Protein AF-A0A956IKM0-F1 (afdb_monomer)

pLDDT: mean 87.19, std 14.16, range [40.91, 97.19]

Solvent-accessible surface area (backbone atoms only — not comparable to full-atom values): 8997 Å² total; per-residue (Å²): 107,55,63,32,34,52,60,99,59,33,34,36,34,39,35,74,87,82,69,48,77,44,81,43,50,51,87,82,44,42,28,26,50,77,52,100,91,48,69,45,69,53,30,35,57,48,78,53,39,94,85,78,59,55,70,49,70,47,69,41,75,61,94,84,57,73,80,58,96,50,80,82,37,70,70,41,51,41,50,51,50,45,26,38,53,50,21,54,28,38,75,66,42,28,46,43,73,94,61,35,51,97,87,62,43,41,56,71,85,79,39,59,69,72,51,70,67,58,41,57,74,72,24,76,85,45,60,48,51,82,70,80,79,77,76,69,79,77,75,77,77,78,76,80,81,77,130

Structure (mmCIF, N/CA/C/O backbone):
data_AF-A0A956IKM0-F1
#
_entry.id   AF-A0A956IKM0-F1
#
loop_
_atom_site.group_PDB
_atom_site.id
_atom_site.type_symbol
_atom_site.label_atom_id
_atom_site.label_alt_id
_atom_site.label_comp_id
_atom_site.label_asym_id
_atom_site.label_entity_id
_atom_site.label_seq_id
_atom_site.pdbx_PDB_ins_code
_atom_site.Cartn_x
_atom_site.Cartn_y
_atom_site.Cartn_z
_atom_site.occupancy
_atom_site.B_iso_or_equiv
_atom_site.auth_seq_id
_atom_site.auth_comp_id
_atom_site.auth_asym_id
_atom_site.auth_atom_id
_atom_site.pdbx_PDB_model_num
ATOM 1 N N . MET A 1 1 ? 10.614 -6.588 2.368 1.00 67.56 1 MET A N 1
ATOM 2 C CA . MET A 1 1 ? 9.631 -7.159 1.418 1.00 67.56 1 MET A CA 1
ATOM 3 C C . MET A 1 1 ? 9.045 -6.062 0.561 1.00 67.56 1 MET A C 1
ATOM 5 O O . MET A 1 1 ? 8.447 -5.127 1.085 1.00 67.56 1 MET A O 1
ATOM 9 N N . ALA A 1 2 ? 9.193 -6.165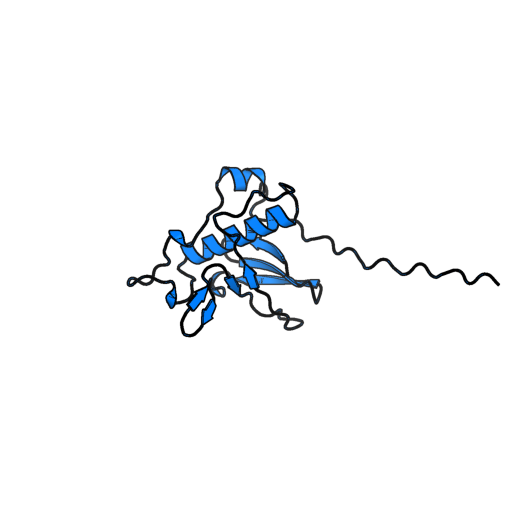 -0.756 1.00 85.94 2 ALA A N 1
ATOM 10 C CA . ALA A 1 2 ? 8.585 -5.217 -1.682 1.00 85.94 2 ALA A CA 1
ATOM 11 C C . ALA A 1 2 ? 7.156 -5.629 -2.072 1.00 85.94 2 ALA A C 1
ATOM 13 O O . ALA A 1 2 ? 6.802 -6.808 -2.050 1.00 85.94 2 ALA A O 1
ATOM 14 N N . ILE A 1 3 ? 6.351 -4.649 -2.479 1.00 92.94 3 ILE A N 1
ATOM 15 C CA . ILE A 1 3 ? 5.127 -4.893 -3.245 1.00 92.94 3 ILE A CA 1
ATOM 16 C C . ILE A 1 3 ? 5.428 -4.609 -4.710 1.00 92.94 3 ILE A C 1
ATOM 18 O O . ILE A 1 3 ? 6.163 -3.669 -5.018 1.00 92.94 3 ILE A O 1
ATOM 22 N N . SER A 1 4 ? 4.898 -5.430 -5.606 1.00 93.38 4 SER A N 1
ATOM 23 C CA . SER A 1 4 ? 5.160 -5.325 -7.043 1.00 93.38 4 SER A CA 1
ATOM 24 C C . SER A 1 4 ? 3.922 -4.956 -7.850 1.00 93.38 4 SER A C 1
ATOM 26 O O . SER A 1 4 ? 4.060 -4.492 -8.976 1.00 93.38 4 SER A O 1
ATOM 28 N N . GLU A 1 5 ? 2.720 -5.103 -7.293 1.00 95.69 5 GLU A N 1
ATOM 29 C CA . GLU A 1 5 ? 1.466 -4.782 -7.975 1.00 95.69 5 GLU A CA 1
ATOM 30 C C . GLU A 1 5 ? 0.395 -4.382 -6.960 1.00 95.69 5 GLU A C 1
ATOM 32 O O . GLU A 1 5 ? 0.290 -5.008 -5.909 1.00 95.69 5 GLU A O 1
ATOM 37 N N . VAL A 1 6 ? -0.410 -3.371 -7.281 1.00 96.44 6 VAL A N 1
ATOM 38 C CA . VAL A 1 6 ? -1.632 -3.012 -6.550 1.00 96.44 6 VAL A CA 1
ATOM 39 C C . VAL A 1 6 ? -2.778 -2.995 -7.558 1.00 96.44 6 VAL A C 1
ATOM 41 O O . VAL A 1 6 ? -2.688 -2.333 -8.588 1.00 96.44 6 VAL A O 1
ATOM 44 N N . THR A 1 7 ? -3.845 -3.735 -7.285 1.00 95.38 7 THR A N 1
ATOM 45 C CA . THR A 1 7 ? -5.075 -3.752 -8.085 1.00 95.38 7 THR A CA 1
ATOM 46 C C . THR A 1 7 ? -6.219 -3.125 -7.288 1.00 95.38 7 THR A C 1
ATOM 48 O O . THR A 1 7 ? -6.034 -2.650 -6.167 1.00 95.38 7 THR A O 1
ATOM 51 N N . ASP A 1 8 ? -7.431 -3.148 -7.840 1.00 93.00 8 ASP A N 1
ATOM 52 C CA . ASP A 1 8 ? -8.618 -2.698 -7.112 1.00 93.00 8 ASP A CA 1
ATOM 53 C C . ASP A 1 8 ? -8.999 -3.638 -5.953 1.00 93.00 8 ASP A C 1
ATOM 55 O O . ASP A 1 8 ? -9.733 -3.234 -5.047 1.00 93.00 8 ASP A O 1
ATOM 59 N N . THR A 1 9 ? -8.507 -4.878 -5.949 1.00 95.81 9 THR A N 1
ATOM 60 C CA . THR A 1 9 ? -8.909 -5.923 -4.994 1.00 95.81 9 THR A CA 1
ATOM 61 C C . THR A 1 9 ? -7.781 -6.427 -4.114 1.00 95.81 9 THR A C 1
ATOM 63 O O . THR A 1 9 ? -8.042 -6.892 -3.004 1.00 95.81 9 THR A O 1
ATOM 66 N N . ASP A 1 10 ? -6.537 -6.346 -4.568 1.00 96.75 10 ASP A N 1
ATOM 67 C CA . ASP A 1 10 ? -5.414 -7.001 -3.910 1.00 96.75 10 ASP A CA 1
ATOM 68 C C . ASP A 1 10 ? -4.073 -6.305 -4.175 1.00 96.75 10 ASP A C 1
ATOM 70 O O . ASP A 1 10 ? -3.935 -5.427 -5.025 1.00 96.75 10 ASP A O 1
ATOM 74 N N . VAL A 1 11 ? -3.070 -6.709 -3.404 1.00 96.06 11 VAL A N 1
ATOM 75 C CA . VAL A 1 11 ? -1.670 -6.331 -3.572 1.00 96.06 11 VAL A CA 1
ATOM 76 C C . VAL A 1 11 ? -0.829 -7.590 -3.747 1.00 96.06 11 VAL A C 1
ATOM 78 O O . VAL A 1 11 ? -1.011 -8.578 -3.032 1.00 96.06 11 VAL A O 1
ATOM 81 N N . LEU A 1 12 ? 0.106 -7.562 -4.694 1.00 95.06 12 LEU A N 1
ATOM 82 C CA . LEU A 1 12 ? 1.119 -8.598 -4.859 1.00 95.06 12 LEU A CA 1
ATOM 83 C C . LEU A 1 12 ? 2.359 -8.226 -4.044 1.00 95.06 12 LEU A C 1
ATOM 85 O O . LEU A 1 12 ? 3.017 -7.217 -4.306 1.00 95.06 12 LEU A O 1
ATOM 89 N N . GLN A 1 13 ? 2.673 -9.058 -3.059 1.00 92.62 13 GLN A N 1
ATOM 90 C CA . GLN A 1 13 ? 3.831 -8.930 -2.186 1.00 92.62 13 GLN A CA 1
ATOM 91 C C . GLN A 1 13 ? 4.889 -9.971 -2.551 1.00 92.62 13 GLN A C 1
ATOM 93 O O . GLN A 1 13 ? 4.567 -11.136 -2.782 1.00 92.62 13 GLN A O 1
ATOM 98 N N . HIS A 1 14 ? 6.155 -9.559 -2.533 1.00 92.00 14 HIS A N 1
ATOM 99 C CA . HIS A 1 14 ? 7.308 -10.442 -2.652 1.00 92.00 14 HIS A CA 1
ATOM 100 C C . HIS A 1 14 ? 8.010 -10.589 -1.298 1.00 92.00 14 HIS A C 1
ATOM 102 O O . HIS A 1 14 ? 8.415 -9.601 -0.675 1.00 92.00 14 HIS A O 1
ATOM 108 N N . CYS A 1 15 ? 8.172 -11.831 -0.842 1.00 90.44 15 CYS A N 1
ATOM 109 C CA . CYS A 1 15 ? 8.870 -12.132 0.395 1.00 90.44 15 CYS A CA 1
ATOM 110 C C . CYS A 1 15 ? 10.379 -12.256 0.170 1.00 90.44 15 CYS A C 1
ATOM 112 O O . CYS A 1 15 ? 10.847 -13.237 -0.395 1.00 90.44 15 CYS A O 1
ATOM 114 N N . ASP A 1 16 ? 11.171 -11.316 0.684 1.00 86.25 16 ASP A N 1
ATOM 115 C CA . ASP A 1 16 ? 12.628 -11.334 0.495 1.00 86.25 16 ASP A CA 1
ATOM 116 C C . ASP A 1 16 ? 13.312 -12.481 1.253 1.00 86.25 16 ASP A C 1
ATOM 118 O O . ASP A 1 16 ? 14.378 -12.935 0.836 1.00 86.25 16 ASP A O 1
ATOM 122 N N . ALA A 1 17 ? 12.682 -12.997 2.316 1.00 89.00 17 ALA A N 1
ATOM 123 C CA . ALA A 1 17 ? 13.200 -14.119 3.092 1.00 89.00 17 ALA A CA 1
ATOM 124 C C . ALA A 1 17 ? 13.086 -15.451 2.329 1.00 89.00 17 ALA A C 1
ATOM 126 O O . ALA A 1 17 ? 14.088 -16.133 2.127 1.00 89.00 17 ALA A O 1
ATOM 127 N N . CYS A 1 18 ? 11.889 -15.824 1.860 1.00 90.62 18 CYS A N 1
ATOM 128 C CA . CYS A 1 18 ? 11.671 -17.116 1.190 1.00 90.62 18 CYS A CA 1
ATOM 129 C C . CYS A 1 18 ? 11.618 -17.034 -0.346 1.00 90.62 18 CYS A C 1
ATOM 131 O O . CYS A 1 18 ? 11.706 -18.062 -1.009 1.00 90.62 18 CYS A O 1
ATOM 133 N N . GLY A 1 19 ? 11.517 -15.836 -0.926 1.00 88.69 19 GLY A N 1
ATOM 134 C CA . GLY A 1 19 ? 11.316 -15.616 -2.365 1.00 88.69 19 GLY A CA 1
ATOM 135 C C . GLY A 1 19 ? 9.889 -15.892 -2.850 1.00 88.69 19 GLY A C 1
ATOM 136 O O . GLY A 1 19 ? 9.665 -15.972 -4.052 1.00 88.69 19 GLY A O 1
ATOM 137 N N . GLY A 1 20 ? 8.938 -16.102 -1.936 1.00 89.25 20 GLY A N 1
ATOM 138 C CA . GLY A 1 20 ? 7.542 -16.369 -2.274 1.00 89.25 20 GLY A CA 1
ATOM 139 C C . GLY A 1 20 ? 6.798 -15.114 -2.725 1.00 89.25 20 GLY A C 1
ATOM 140 O O . GLY A 1 20 ? 7.023 -14.026 -2.195 1.00 89.25 20 GLY A O 1
ATOM 141 N N . GLU A 1 21 ? 5.874 -15.284 -3.667 1.00 92.62 21 GLU A N 1
ATOM 142 C CA . GLU A 1 21 ? 4.916 -14.252 -4.064 1.00 92.62 21 GLU A CA 1
ATOM 143 C C . GLU A 1 21 ? 3.540 -14.536 -3.461 1.00 92.62 21 GLU A C 1
ATOM 145 O O . GLU A 1 21 ? 3.045 -15.669 -3.494 1.00 92.62 21 GLU A O 1
ATOM 150 N N . HIS A 1 22 ? 2.907 -13.501 -2.912 1.00 92.06 22 HIS A N 1
ATOM 151 C CA . HIS A 1 22 ? 1.633 -13.621 -2.211 1.00 92.06 22 HIS A CA 1
ATOM 152 C C . HIS A 1 22 ? 0.681 -12.496 -2.612 1.00 92.06 22 HIS A C 1
ATOM 154 O O . HIS A 1 22 ? 1.025 -11.319 -2.524 1.00 92.06 22 HIS A O 1
ATOM 160 N N . ARG A 1 23 ? -0.535 -12.861 -3.032 1.00 95.25 23 ARG A N 1
ATOM 161 C CA . ARG A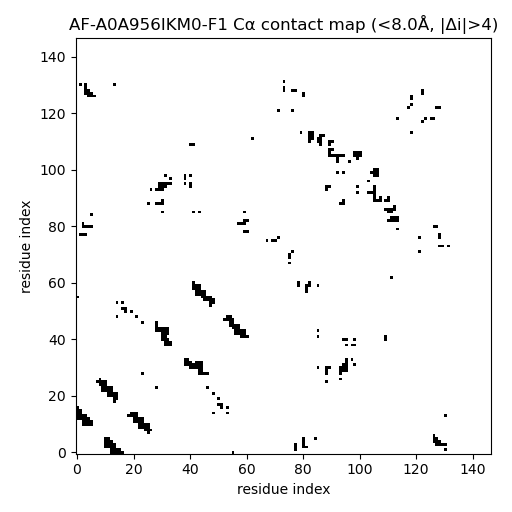 1 23 ? -1.646 -11.918 -3.212 1.00 95.25 23 ARG A CA 1
ATOM 162 C C . ARG A 1 23 ? -2.329 -11.715 -1.863 1.00 95.25 23 ARG A C 1
ATOM 164 O O . ARG A 1 23 ? -2.775 -12.681 -1.246 1.00 95.25 23 ARG A O 1
ATOM 171 N N . VAL A 1 24 ? -2.420 -10.467 -1.422 1.00 95.12 24 VAL A N 1
ATOM 172 C CA . VAL A 1 24 ? -3.124 -10.071 -0.201 1.00 95.12 24 VAL A CA 1
ATOM 173 C C . VAL A 1 24 ? -4.322 -9.224 -0.595 1.00 95.12 24 VAL A C 1
ATOM 175 O O . VAL A 1 24 ? -4.163 -8.211 -1.269 1.00 95.12 24 VAL A O 1
ATOM 178 N N . VAL A 1 25 ? -5.522 -9.626 -0.184 1.00 96.38 25 VAL A N 1
ATOM 179 C CA . VAL A 1 25 ? -6.741 -8.853 -0.460 1.00 96.38 25 VAL A CA 1
ATOM 180 C C . VAL A 1 25 ? -6.717 -7.530 0.305 1.00 96.38 25 VAL A C 1
ATOM 182 O O . VAL A 1 25 ? -6.395 -7.502 1.493 1.00 96.38 25 VAL A O 1
ATOM 185 N N . LEU A 1 26 ? -7.082 -6.431 -0.358 1.00 96.12 26 LEU A N 1
ATOM 186 C CA . LEU A 1 26 ? -7.060 -5.094 0.244 1.00 96.12 26 LEU A CA 1
ATOM 187 C C . LEU A 1 26 ? -7.979 -4.992 1.463 1.00 96.12 26 LEU A C 1
ATOM 189 O O . LEU A 1 26 ? -7.659 -4.288 2.415 1.00 96.12 26 LEU A O 1
ATOM 193 N N . ASP A 1 27 ? -9.082 -5.740 1.479 1.00 95.00 27 ASP A N 1
ATOM 194 C CA . ASP A 1 27 ? -10.025 -5.734 2.600 1.00 95.00 27 ASP A CA 1
ATOM 195 C C . ASP A 1 27 ? -9.458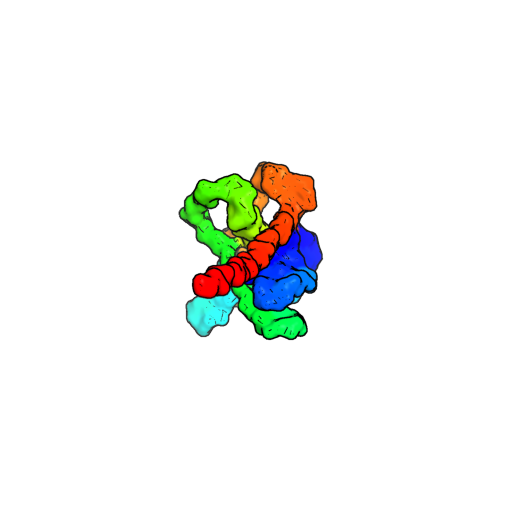 -6.325 3.894 1.00 95.00 27 ASP A C 1
ATOM 197 O O . ASP A 1 27 ? -9.982 -6.019 4.969 1.00 95.00 27 ASP A O 1
ATOM 201 N N . ALA A 1 28 ? -8.400 -7.137 3.794 1.00 94.44 28 ALA A N 1
ATOM 202 C CA . ALA A 1 28 ? -7.669 -7.690 4.932 1.00 94.44 28 ALA A CA 1
ATOM 203 C C . ALA A 1 28 ? -6.547 -6.763 5.428 1.00 94.44 28 ALA A C 1
ATOM 205 O O . ALA A 1 28 ? -5.905 -7.070 6.431 1.00 94.44 28 ALA A O 1
ATOM 206 N N . LEU A 1 29 ? -6.294 -5.649 4.737 1.00 96.88 29 LEU A N 1
ATOM 207 C CA . LEU A 1 29 ? -5.302 -4.659 5.131 1.00 96.88 29 LEU A CA 1
ATOM 208 C C . LEU A 1 29 ? -5.956 -3.505 5.887 1.00 96.88 29 LEU A C 1
ATOM 210 O O . LEU A 1 29 ? -7.136 -3.189 5.733 1.00 96.88 29 LEU A O 1
ATOM 214 N N . THR A 1 30 ? -5.169 -2.858 6.736 1.00 97.00 30 THR A N 1
ATOM 215 C CA . THR A 1 30 ? -5.577 -1.658 7.467 1.00 97.00 30 THR A CA 1
ATOM 216 C C . THR A 1 30 ? -4.367 -0.752 7.584 1.00 97.00 30 THR A C 1
ATOM 218 O O . THR A 1 30 ? -3.295 -1.201 7.979 1.00 97.00 30 THR A O 1
ATOM 221 N N . ALA A 1 31 ? -4.520 0.514 7.211 1.00 96.62 31 ALA A N 1
ATOM 222 C CA . ALA A 1 31 ? -3.477 1.509 7.358 1.00 96.62 31 ALA A CA 1
ATOM 223 C C . ALA A 1 31 ? -3.459 2.080 8.784 1.00 96.62 31 ALA A C 1
ATOM 225 O O . ALA A 1 31 ? -4.472 2.393 9.404 1.00 96.62 31 ALA A O 1
ATOM 226 N N . GLY A 1 32 ? -2.257 2.259 9.291 1.00 95.00 32 GLY A N 1
ATOM 227 C CA . GLY A 1 32 ? -1.956 2.748 10.615 1.00 95.00 32 GLY A CA 1
ATOM 228 C C . GLY A 1 32 ? -1.536 1.646 11.579 1.00 95.00 32 GLY A C 1
ATOM 229 O O . GLY A 1 32 ? -1.914 0.484 11.459 1.00 95.00 32 GLY A O 1
ATOM 230 N N . VAL A 1 33 ? -0.755 2.045 12.576 1.00 93.81 33 VAL A N 1
ATOM 231 C CA . VAL A 1 33 ? -0.534 1.271 13.800 1.00 93.81 33 VAL A CA 1
ATOM 232 C C . VAL A 1 33 ? -0.904 2.150 14.985 1.00 93.81 33 VAL A C 1
ATOM 234 O O . VAL A 1 33 ? -0.618 3.348 14.970 1.00 93.81 33 VAL A O 1
ATOM 237 N N . ALA A 1 34 ? -1.568 1.578 15.983 1.00 91.12 34 ALA A N 1
ATOM 238 C CA . ALA A 1 34 ? -1.961 2.284 17.195 1.00 91.12 34 ALA A CA 1
ATOM 239 C C . ALA A 1 34 ? -1.221 1.699 18.400 1.00 91.12 34 ALA A C 1
ATOM 241 O O . ALA A 1 34 ? -1.168 0.484 18.578 1.00 91.12 34 ALA A O 1
ATOM 242 N N . GLN A 1 35 ? -0.669 2.586 19.216 1.00 87.25 35 GLN A N 1
ATOM 243 C CA . GLN A 1 35 ? -0.156 2.330 20.553 1.00 87.25 35 GLN A CA 1
ATOM 244 C C . GLN A 1 35 ? -0.920 3.240 21.531 1.00 87.25 35 GLN A C 1
ATOM 246 O O . GLN A 1 35 ? -1.571 4.187 21.098 1.00 87.25 35 GLN A O 1
ATOM 251 N N . GLU A 1 36 ? -0.876 2.930 22.828 1.00 80.62 36 GLU A N 1
ATOM 252 C CA . GLU A 1 36 ? -1.740 3.492 23.883 1.00 80.62 36 GLU A CA 1
ATOM 253 C C . GLU A 1 36 ? -2.046 4.997 23.765 1.00 80.62 36 GLU A C 1
ATOM 255 O O . GLU A 1 36 ? -3.202 5.386 23.909 1.00 80.62 36 GLU A O 1
ATOM 260 N N . ASP A 1 37 ? -1.056 5.840 23.461 1.00 79.69 37 ASP A N 1
ATOM 261 C CA . ASP A 1 37 ? -1.213 7.295 23.345 1.00 79.69 37 ASP A CA 1
ATOM 262 C C . ASP A 1 37 ? -1.040 7.841 21.913 1.00 79.69 37 ASP A C 1
ATOM 264 O O . ASP A 1 37 ? -1.151 9.051 21.699 1.00 79.69 37 ASP A O 1
ATOM 268 N N . ARG A 1 38 ? -0.725 6.992 20.921 1.00 84.69 38 ARG A N 1
ATOM 269 C CA . ARG A 1 38 ? -0.285 7.433 19.583 1.00 84.69 38 ARG A CA 1
ATOM 270 C C . ARG A 1 38 ? -0.736 6.507 18.467 1.00 84.69 38 ARG A C 1
ATOM 272 O O . ARG A 1 38 ? -0.557 5.296 18.525 1.00 84.69 38 ARG A O 1
ATOM 279 N N . ALA A 1 39 ? -1.202 7.102 17.374 1.00 89.94 39 ALA A N 1
ATOM 280 C CA . ALA A 1 39 ? -1.435 6.398 16.120 1.00 89.94 39 ALA A CA 1
ATOM 281 C C . ALA A 1 39 ? -0.482 6.895 15.027 1.00 89.94 39 ALA A C 1
ATOM 283 O O . ALA A 1 39 ? -0.334 8.095 14.790 1.00 89.94 39 ALA A O 1
ATOM 284 N N . HIS A 1 40 ? 0.154 5.961 14.326 1.00 91.75 40 HIS A N 1
ATOM 285 C CA . HIS A 1 40 ? 1.033 6.239 13.197 1.00 91.75 40 HIS A CA 1
ATOM 286 C C . HIS A 1 40 ? 0.327 5.889 11.894 1.00 91.75 40 HIS A C 1
ATOM 288 O O . HIS A 1 40 ? 0.461 4.781 11.386 1.00 91.75 40 HIS A O 1
ATOM 294 N N . GLY A 1 41 ? -0.388 6.854 11.316 1.00 92.56 41 GLY A N 1
ATOM 295 C CA . GLY A 1 41 ? -1.214 6.623 10.127 1.00 92.56 41 GLY A CA 1
ATOM 296 C C . GLY A 1 41 ? -0.474 6.320 8.829 1.00 92.56 41 GLY A C 1
ATOM 297 O O . GLY A 1 41 ? -1.125 5.953 7.866 1.00 92.56 41 GLY A O 1
ATOM 298 N N . ARG A 1 42 ? 0.856 6.451 8.773 1.00 93.12 42 ARG A N 1
ATOM 299 C CA . ARG A 1 42 ? 1.657 6.244 7.547 1.00 93.12 42 ARG A CA 1
ATOM 300 C C . ARG A 1 42 ? 2.120 4.804 7.328 1.00 93.12 42 ARG A C 1
ATOM 302 O O . ARG A 1 42 ? 2.709 4.509 6.293 1.00 93.12 42 ARG A O 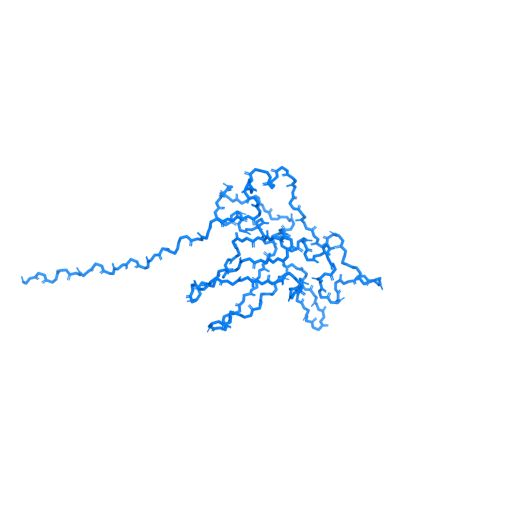1
ATOM 309 N N . VAL A 1 43 ? 1.902 3.933 8.306 1.00 94.94 43 VAL A N 1
ATOM 310 C CA . VAL A 1 43 ? 2.378 2.549 8.278 1.00 94.94 43 VAL A CA 1
ATOM 311 C C . VAL A 1 43 ? 1.273 1.647 7.749 1.00 94.94 43 VAL A C 1
ATOM 313 O O . VAL A 1 43 ? 0.145 1.765 8.197 1.00 94.94 43 VAL A O 1
ATOM 316 N N . VAL A 1 44 ? 1.574 0.729 6.841 1.00 96.19 44 VAL A N 1
ATOM 317 C CA . VAL A 1 44 ? 0.670 -0.352 6.437 1.00 96.19 44 VAL A CA 1
ATOM 318 C C . VAL A 1 44 ? 1.312 -1.672 6.874 1.00 96.19 44 VAL A C 1
ATOM 320 O O . VAL A 1 44 ? 2.263 -2.123 6.227 1.00 96.19 44 VAL A O 1
ATOM 323 N N . PRO A 1 45 ? 0.876 -2.269 7.997 1.00 95.31 45 PRO A N 1
ATOM 324 C CA . PRO A 1 45 ? 1.329 -3.594 8.397 1.00 95.31 45 PRO A CA 1
ATOM 325 C C . PRO A 1 45 ? 0.872 -4.634 7.372 1.00 95.31 45 PRO A C 1
ATOM 327 O O . PRO A 1 45 ? -0.312 -4.726 7.047 1.00 95.31 45 PRO A O 1
ATOM 330 N N . MET A 1 46 ? 1.815 -5.428 6.875 1.00 94.88 46 MET A N 1
ATOM 331 C CA . MET A 1 46 ? 1.515 -6.547 5.988 1.00 94.88 46 MET A CA 1
ATOM 332 C C . MET A 1 46 ? 1.259 -7.810 6.816 1.00 94.88 46 MET A C 1
ATOM 334 O O . MET A 1 46 ? 1.906 -7.998 7.853 1.00 94.88 46 MET A O 1
ATOM 338 N N . PRO A 1 47 ? 0.358 -8.706 6.374 1.00 93.56 47 PRO A N 1
ATOM 339 C CA . PRO A 1 47 ? 0.211 -10.004 7.015 1.00 93.56 47 PRO A CA 1
ATOM 340 C C . PRO A 1 47 ? 1.536 -10.782 6.960 1.00 93.56 47 PRO A C 1
ATOM 342 O O . PRO A 1 47 ? 2.337 -10.582 6.039 1.00 93.56 47 PRO A O 1
ATOM 345 N N . PRO A 1 48 ? 1.786 -11.678 7.930 1.00 93.94 48 PRO A N 1
ATOM 346 C CA . PRO A 1 48 ? 2.970 -12.521 7.906 1.00 93.94 48 PRO A CA 1
ATOM 347 C C . PRO A 1 48 ? 2.978 -13.389 6.645 1.00 93.94 48 PRO A C 1
ATOM 349 O O . PRO A 1 48 ? 1.937 -13.883 6.206 1.00 93.94 48 PRO A O 1
ATOM 352 N N . CYS A 1 49 ? 4.166 -13.613 6.084 1.00 92.94 49 CYS A N 1
ATOM 353 C CA . CYS A 1 49 ? 4.336 -14.529 4.965 1.00 92.94 49 CYS A CA 1
ATOM 354 C C . CYS A 1 49 ? 3.792 -15.919 5.349 1.00 92.94 49 CYS A C 1
ATOM 356 O O . CYS A 1 49 ? 4.255 -16.494 6.338 1.00 92.94 49 CYS A O 1
ATOM 358 N N . PRO A 1 50 ? 2.873 -16.511 4.565 1.00 91.62 50 PRO A N 1
ATOM 359 C CA . PRO A 1 50 ? 2.266 -17.799 4.899 1.00 91.62 50 PRO A CA 1
ATOM 360 C C . PRO A 1 50 ? 3.253 -18.975 4.835 1.00 91.62 50 PRO A C 1
ATOM 362 O O . PRO A 1 50 ? 2.937 -20.059 5.313 1.00 91.62 50 PRO A O 1
ATOM 365 N N . VAL A 1 51 ? 4.436 -18.778 4.239 1.00 93.44 51 VAL A N 1
ATOM 366 C CA . VAL A 1 51 ? 5.463 -19.818 4.083 1.00 93.44 51 VAL A CA 1
ATOM 367 C C . VAL A 1 51 ? 6.497 -19.771 5.207 1.00 93.44 51 VAL A C 1
ATOM 369 O O . VAL A 1 51 ? 6.796 -20.801 5.800 1.00 93.44 51 VAL A O 1
ATOM 372 N N . CYS A 1 52 ? 7.068 -18.596 5.496 1.00 94.19 52 CYS A N 1
ATOM 373 C CA . CYS A 1 52 ? 8.175 -18.462 6.454 1.00 94.19 52 CYS A CA 1
ATOM 374 C C . CYS A 1 52 ? 7.847 -17.620 7.695 1.00 94.19 52 CYS A C 1
ATOM 376 O O . CYS A 1 52 ? 8.699 -17.476 8.566 1.00 94.19 52 CYS A O 1
ATOM 378 N N . GLY A 1 53 ? 6.649 -17.036 7.778 1.00 93.75 53 GLY A N 1
ATOM 379 C CA . GLY A 1 53 ? 6.210 -16.226 8.917 1.00 93.75 53 GLY A CA 1
ATOM 380 C C . GLY A 1 53 ? 6.832 -14.830 9.010 1.00 93.75 53 GLY A C 1
ATOM 381 O O . GLY A 1 53 ? 6.534 -14.107 9.955 1.00 93.75 53 GLY A O 1
ATOM 382 N N . ALA A 1 54 ? 7.675 -14.425 8.055 1.00 92.12 54 ALA A N 1
ATOM 383 C CA . ALA A 1 54 ? 8.285 -13.097 8.059 1.00 92.12 54 ALA A CA 1
ATOM 384 C C . ALA A 1 54 ? 7.216 -11.989 8.001 1.00 92.12 54 ALA A C 1
ATOM 386 O O . ALA A 1 54 ? 6.289 -12.058 7.192 1.00 92.12 54 ALA A O 1
ATOM 387 N N . THR A 1 55 ? 7.365 -10.963 8.837 1.00 91.88 55 THR A N 1
ATOM 388 C CA . THR A 1 55 ? 6.466 -9.800 8.924 1.00 91.88 55 THR A CA 1
ATOM 389 C C . THR A 1 55 ? 7.110 -8.563 8.308 1.00 91.88 55 THR A C 1
ATOM 391 O O . THR A 1 55 ? 8.318 -8.380 8.443 1.00 91.88 55 THR A O 1
ATOM 394 N N . GLU A 1 56 ? 6.314 -7.681 7.705 1.00 88.62 56 GLU A N 1
ATOM 395 C CA . GLU A 1 56 ? 6.790 -6.419 7.123 1.00 88.62 56 GLU A CA 1
ATOM 396 C C . GLU A 1 56 ? 5.838 -5.267 7.449 1.00 88.62 56 GLU A C 1
ATOM 398 O O . GLU A 1 56 ? 4.634 -5.460 7.628 1.00 88.62 56 GLU A O 1
ATOM 403 N N . PHE A 1 57 ? 6.380 -4.054 7.431 1.00 93.31 57 PHE A N 1
ATOM 404 C CA . PHE A 1 57 ? 5.627 -2.814 7.485 1.00 93.31 57 PHE A CA 1
ATOM 405 C C . PHE A 1 57 ? 6.003 -1.954 6.280 1.00 93.31 57 PHE A C 1
ATOM 407 O O . PHE A 1 57 ? 7.169 -1.607 6.102 1.00 93.31 57 PHE A O 1
ATOM 414 N N . LEU A 1 58 ? 5.021 -1.590 5.459 1.00 94.62 58 LEU A N 1
ATOM 415 C CA . LEU A 1 58 ? 5.221 -0.598 4.408 1.00 94.62 58 LEU A CA 1
ATOM 416 C C . LEU A 1 58 ? 5.038 0.793 5.009 1.00 94.62 58 LEU A C 1
ATOM 418 O O . LEU A 1 58 ? 4.130 1.011 5.809 1.00 94.62 58 LEU A O 1
ATOM 422 N N . VAL A 1 59 ? 5.886 1.745 4.633 1.00 93.12 59 VAL A N 1
ATOM 423 C CA . VAL A 1 59 ? 5.840 3.103 5.186 1.00 93.12 59 VAL A CA 1
ATOM 424 C C . VAL A 1 59 ? 5.662 4.099 4.051 1.00 93.12 59 VAL A C 1
ATOM 426 O O . VAL A 1 59 ? 6.515 4.197 3.170 1.00 93.12 59 VAL A O 1
ATOM 429 N N . ARG A 1 60 ? 4.552 4.843 4.083 1.00 92.50 60 ARG A N 1
ATOM 430 C CA . ARG A 1 60 ? 4.288 5.957 3.166 1.00 92.50 60 ARG A CA 1
ATOM 431 C C . ARG A 1 60 ? 5.360 7.030 3.324 1.00 92.50 60 ARG A C 1
ATOM 433 O O . ARG A 1 60 ? 5.709 7.396 4.453 1.00 92.50 60 ARG A O 1
ATOM 440 N N . ALA A 1 61 ? 5.821 7.586 2.207 1.00 87.88 61 ALA A N 1
ATOM 441 C CA . ALA A 1 61 ? 6.775 8.684 2.231 1.00 87.88 61 ALA A CA 1
ATOM 442 C C . ALA A 1 61 ? 6.208 9.906 2.991 1.00 87.88 61 ALA A C 1
ATOM 444 O O . ALA A 1 61 ? 5.013 10.206 2.875 1.00 87.88 61 ALA A O 1
ATOM 445 N N . PRO A 1 62 ? 7.035 10.639 3.761 1.00 86.19 62 PRO A N 1
ATOM 446 C CA . PRO A 1 62 ? 6.657 11.934 4.320 1.00 86.19 62 PRO A CA 1
ATOM 447 C C . PRO A 1 62 ? 6.151 12.920 3.257 1.00 86.19 62 PRO A C 1
ATOM 449 O O . PRO A 1 62 ? 6.569 12.893 2.099 1.00 86.19 62 PRO A O 1
ATOM 452 N N . ASP A 1 63 ? 5.262 13.831 3.654 1.00 82.81 63 ASP A N 1
ATOM 453 C CA . ASP A 1 63 ? 4.675 14.806 2.722 1.00 82.81 63 ASP A CA 1
ATOM 454 C C . ASP A 1 63 ? 5.714 15.804 2.192 1.00 82.81 63 ASP A C 1
ATOM 456 O O . ASP A 1 63 ? 5.617 16.263 1.057 1.00 82.81 63 ASP A O 1
ATOM 460 N N . ASN A 1 64 ? 6.741 16.082 2.997 1.00 83.50 64 ASN A N 1
ATOM 461 C CA . ASN A 1 64 ? 7.876 16.942 2.677 1.00 83.50 64 ASN A CA 1
ATOM 462 C C . ASN A 1 64 ? 9.115 16.169 2.191 1.00 83.50 64 ASN A C 1
ATOM 464 O O . ASN A 1 64 ? 10.206 16.739 2.154 1.00 83.50 64 ASN A O 1
ATOM 468 N N . GLU A 1 65 ? 8.972 14.884 1.857 1.00 79.94 65 GLU A N 1
ATOM 469 C CA . GLU A 1 65 ? 10.075 14.085 1.326 1.00 79.94 65 GLU A CA 1
ATOM 470 C C . GLU A 1 65 ? 10.536 14.666 -0.024 1.00 79.94 65 GLU A C 1
ATOM 472 O O . GLU A 1 65 ? 9.693 14.907 -0.900 1.00 79.94 65 GLU A O 1
ATOM 477 N N . PRO A 1 66 ? 11.849 14.877 -0.232 1.00 82.19 66 PRO A N 1
ATOM 478 C CA . PRO A 1 66 ? 12.360 15.336 -1.513 1.00 82.19 66 PRO A CA 1
ATOM 479 C C . PRO A 1 66 ? 12.078 14.331 -2.641 1.00 82.19 66 PRO A C 1
ATOM 481 O O . PRO A 1 66 ? 11.754 13.148 -2.439 1.00 82.19 66 PRO A O 1
ATOM 484 N N . GLU A 1 67 ? 12.207 14.816 -3.877 1.00 80.25 67 GLU A N 1
ATOM 485 C CA . GLU A 1 67 ? 12.137 13.949 -5.048 1.00 80.25 67 GLU A CA 1
ATOM 486 C C . GLU A 1 67 ? 13.178 12.828 -4.935 1.00 80.25 67 GLU A C 1
ATOM 488 O O . GLU A 1 67 ? 14.276 13.017 -4.408 1.00 80.25 67 GLU A O 1
ATOM 493 N N . HIS A 1 68 ? 12.807 11.627 -5.385 1.00 82.12 68 HIS A N 1
ATOM 494 C CA . HIS A 1 68 ? 13.708 10.488 -5.304 1.00 82.12 68 HIS A CA 1
ATOM 495 C C . HIS A 1 68 ? 14.967 10.783 -6.138 1.00 82.12 68 HIS A C 1
ATOM 497 O O . HIS A 1 68 ? 14.828 11.164 -7.300 1.00 82.12 68 HIS A O 1
ATOM 503 N N . PRO A 1 69 ? 16.186 10.551 -5.613 1.00 85.69 69 PRO A N 1
ATOM 504 C CA . PRO A 1 69 ? 17.439 10.934 -6.280 1.00 85.69 69 PRO A CA 1
ATOM 505 C C . PRO A 1 69 ? 17.672 10.225 -7.624 1.00 85.69 69 PRO A C 1
ATOM 507 O O . PRO A 1 69 ? 18.550 10.595 -8.396 1.00 85.69 69 PRO A O 1
ATOM 510 N N . SER A 1 70 ? 16.891 9.186 -7.917 1.00 89.56 70 SER A N 1
ATOM 511 C CA . SER A 1 70 ? 16.883 8.489 -9.205 1.00 89.56 70 SER A CA 1
ATOM 512 C C . SER A 1 70 ? 15.444 8.259 -9.670 1.00 89.56 70 SER A C 1
ATOM 514 O O . SER A 1 70 ? 14.865 7.214 -9.349 1.00 89.56 70 SER A O 1
ATOM 516 N N . PRO A 1 71 ? 14.825 9.227 -10.366 1.00 90.31 71 PRO A N 1
ATOM 517 C CA . PRO A 1 71 ? 13.473 9.079 -10.887 1.00 90.31 71 PRO A CA 1
ATOM 518 C C . PRO A 1 71 ? 13.365 7.872 -11.822 1.00 90.31 71 PRO A C 1
ATOM 520 O O . PRO A 1 71 ? 14.196 7.651 -12.699 1.00 90.31 71 PRO A O 1
ATOM 523 N N . GLY A 1 72 ? 12.330 7.067 -11.615 1.00 89.19 72 GLY A N 1
ATOM 524 C CA . GLY A 1 72 ? 12.053 5.867 -12.405 1.00 89.19 72 GLY A CA 1
ATOM 525 C C . GLY A 1 72 ? 12.819 4.613 -11.980 1.00 89.19 72 GLY A C 1
ATOM 526 O O . GLY A 1 72 ? 12.584 3.558 -12.569 1.00 89.19 72 GLY A O 1
ATOM 527 N N . SER A 1 73 ? 13.676 4.672 -10.959 1.00 91.31 73 SER A N 1
ATOM 528 C CA . SER A 1 73 ? 14.284 3.467 -10.381 1.00 91.31 73 SER A CA 1
ATOM 529 C C . SER A 1 73 ? 13.239 2.556 -9.719 1.00 91.31 73 SER A C 1
ATOM 531 O O . SER A 1 73 ? 12.095 2.963 -9.489 1.00 91.31 73 SER A O 1
ATOM 533 N N . PHE A 1 74 ? 13.640 1.327 -9.376 1.00 91.25 74 PHE A N 1
ATOM 534 C CA . PHE A 1 74 ? 12.806 0.417 -8.586 1.00 91.25 74 PHE A CA 1
ATOM 535 C C . PHE A 1 74 ? 12.349 1.074 -7.278 1.00 91.25 74 PHE A C 1
ATOM 537 O O . PHE A 1 74 ? 11.153 1.136 -7.023 1.00 91.25 74 PHE A O 1
ATOM 544 N N . GLY A 1 75 ? 13.276 1.645 -6.498 1.00 90.62 75 GLY A N 1
ATOM 545 C CA . GLY A 1 75 ? 12.957 2.314 -5.231 1.00 90.62 75 GLY A CA 1
ATOM 546 C C . GLY A 1 75 ? 11.995 3.492 -5.399 1.00 90.62 75 GLY A C 1
ATOM 547 O O . GLY A 1 75 ? 11.053 3.632 -4.623 1.00 90.62 75 GLY A O 1
ATOM 548 N N . HIS A 1 76 ? 12.156 4.285 -6.466 1.00 92.50 76 HIS A N 1
ATOM 549 C CA . HIS A 1 76 ? 11.221 5.366 -6.773 1.00 92.50 76 HIS A CA 1
ATOM 550 C C . HIS A 1 76 ? 9.802 4.843 -7.016 1.00 92.50 76 HIS A C 1
ATOM 552 O O . HIS A 1 76 ? 8.849 5.330 -6.409 1.00 92.50 76 HIS A O 1
ATOM 558 N N . ARG A 1 77 ? 9.653 3.851 -7.899 1.00 93.88 77 ARG A N 1
ATOM 559 C CA . ARG A 1 77 ? 8.332 3.321 -8.257 1.00 93.88 77 ARG A CA 1
ATOM 560 C C . ARG A 1 77 ? 7.722 2.487 -7.130 1.00 93.88 77 ARG A C 1
ATOM 562 O O . ARG A 1 77 ? 6.516 2.545 -6.930 1.00 93.88 77 ARG A O 1
ATOM 569 N N . HIS A 1 78 ? 8.533 1.771 -6.354 1.00 93.81 78 HIS A N 1
ATOM 570 C CA . HIS A 1 78 ? 8.085 1.067 -5.151 1.00 93.81 78 HIS A CA 1
ATOM 571 C C . HIS A 1 78 ? 7.526 2.049 -4.117 1.00 93.81 78 HIS A C 1
ATOM 573 O O . HIS A 1 78 ? 6.410 1.848 -3.648 1.00 93.81 78 HIS A O 1
ATOM 579 N N . ARG A 1 79 ? 8.214 3.172 -3.862 1.00 92.62 79 ARG A N 1
ATOM 580 C CA . ARG A 1 79 ? 7.695 4.256 -3.009 1.00 92.62 79 ARG A CA 1
ATOM 581 C C . ARG A 1 79 ? 6.330 4.748 -3.492 1.00 92.62 79 ARG A C 1
ATOM 583 O O . ARG A 1 79 ? 5.396 4.836 -2.705 1.00 92.62 79 ARG A O 1
ATOM 590 N N . MET A 1 80 ? 6.191 4.993 -4.796 1.00 94.06 80 MET A N 1
ATOM 591 C CA . MET A 1 80 ? 4.912 5.397 -5.387 1.00 94.06 80 MET A CA 1
ATOM 592 C C . MET A 1 80 ? 3.814 4.332 -5.234 1.00 94.06 80 MET A C 1
ATOM 594 O O . MET A 1 80 ? 2.665 4.687 -4.979 1.00 94.06 80 MET A O 1
ATOM 598 N N . LEU A 1 81 ? 4.139 3.039 -5.368 1.00 95.25 81 LEU A N 1
ATOM 599 C CA . LEU A 1 81 ? 3.182 1.954 -5.120 1.00 95.25 81 LEU A CA 1
ATOM 600 C C . LEU A 1 81 ? 2.717 1.924 -3.665 1.00 95.25 81 LEU A C 1
ATOM 602 O O . LEU A 1 81 ? 1.526 1.753 -3.421 1.00 95.25 81 LEU A O 1
ATOM 606 N N . VAL A 1 82 ? 3.629 2.112 -2.710 1.00 95.19 82 VAL A N 1
ATOM 607 C CA . VAL A 1 82 ? 3.289 2.164 -1.281 1.00 95.19 82 VAL A CA 1
ATOM 608 C C . VAL A 1 82 ? 2.398 3.368 -0.980 1.00 95.19 82 VAL A C 1
ATOM 610 O O . VAL A 1 82 ? 1.380 3.216 -0.304 1.00 95.19 82 VAL A O 1
ATOM 613 N N . ASP A 1 83 ? 2.727 4.542 -1.525 1.00 94.69 83 ASP A N 1
ATOM 614 C CA . ASP A 1 83 ? 1.905 5.747 -1.382 1.00 94.69 83 ASP A CA 1
ATOM 615 C C . ASP A 1 83 ? 0.500 5.537 -1.976 1.00 94.69 83 ASP A C 1
ATOM 617 O O . ASP A 1 83 ? -0.501 5.932 -1.374 1.00 94.69 83 ASP A O 1
ATOM 621 N N . HIS A 1 84 ? 0.407 4.863 -3.128 1.00 95.62 84 HIS A N 1
ATOM 622 C CA . HIS A 1 84 ? -0.870 4.529 -3.751 1.00 95.62 84 HIS A CA 1
ATOM 623 C C . HIS A 1 84 ? -1.692 3.533 -2.927 1.00 95.62 84 HIS A C 1
ATOM 625 O O . HIS A 1 84 ? -2.866 3.800 -2.682 1.00 95.62 84 HIS A O 1
ATOM 631 N N . LEU A 1 85 ? -1.090 2.429 -2.473 1.00 96.81 85 LEU A N 1
ATOM 632 C CA . LEU A 1 85 ? -1.744 1.446 -1.606 1.00 96.81 85 LEU A CA 1
ATOM 633 C C . LEU A 1 85 ? -2.304 2.118 -0.350 1.00 96.81 85 LEU A C 1
ATOM 635 O O . LEU A 1 85 ? -3.456 1.899 0.014 1.00 96.81 85 LEU A O 1
ATOM 639 N N . HIS A 1 86 ? -1.502 2.966 0.295 1.00 97.00 86 HIS A N 1
ATOM 640 C CA . HIS A 1 86 ? -1.934 3.710 1.473 1.00 97.00 86 HIS A CA 1
ATOM 641 C C . HIS A 1 86 ? -3.144 4.602 1.174 1.00 97.00 86 HIS A C 1
ATOM 643 O O . HIS A 1 86 ? -4.141 4.540 1.893 1.00 97.00 86 HIS A O 1
ATOM 649 N N . ALA A 1 87 ? -3.094 5.376 0.086 1.00 95.81 87 ALA A N 1
ATOM 650 C CA . ALA A 1 87 ? -4.204 6.231 -0.320 1.00 95.81 87 ALA A CA 1
ATOM 651 C C . ALA A 1 87 ? -5.481 5.428 -0.630 1.00 95.81 87 ALA A C 1
ATOM 653 O O . ALA A 1 87 ? -6.575 5.875 -0.290 1.00 95.81 87 ALA A O 1
ATOM 654 N N . GLU A 1 88 ? -5.355 4.238 -1.226 1.00 96.44 88 GLU A N 1
ATOM 655 C CA . GLU A 1 88 ? -6.485 3.335 -1.469 1.00 96.44 88 GLU A CA 1
ATOM 656 C C . GLU A 1 88 ? -7.113 2.815 -0.173 1.00 96.44 88 GLU A C 1
ATOM 658 O O . GLU A 1 88 ? -8.337 2.739 -0.087 1.00 96.44 88 GLU A O 1
ATOM 663 N N . LEU A 1 89 ? -6.311 2.501 0.849 1.00 97.19 89 LEU A N 1
ATOM 664 C CA . LEU A 1 89 ? -6.827 2.084 2.156 1.00 97.19 89 LEU A CA 1
ATOM 665 C C . LEU A 1 89 ? -7.555 3.230 2.866 1.00 97.19 89 LEU A C 1
ATOM 667 O O . LEU A 1 89 ? -8.667 3.032 3.351 1.00 97.19 89 LEU A O 1
ATOM 671 N N . VAL A 1 90 ? -6.985 4.439 2.861 1.00 96.31 90 VAL A N 1
ATOM 672 C CA . VAL A 1 90 ? -7.645 5.637 3.411 1.00 96.31 90 VAL A CA 1
ATOM 673 C C . VAL A 1 90 ? -8.970 5.904 2.697 1.00 96.31 90 VAL A C 1
ATOM 675 O O . VAL A 1 90 ? -9.983 6.102 3.350 1.00 96.31 90 VAL A O 1
ATOM 678 N N . ARG A 1 91 ? -9.001 5.833 1.360 1.00 95.56 91 ARG A N 1
ATOM 679 C CA . ARG A 1 91 ? -10.221 6.041 0.557 1.00 95.56 91 ARG A CA 1
ATOM 680 C C . ARG A 1 91 ? -11.345 5.047 0.884 1.00 95.56 91 ARG A C 1
ATOM 682 O O . ARG A 1 91 ? -12.502 5.326 0.589 1.00 95.56 91 ARG A O 1
ATOM 689 N N . ARG A 1 92 ? -11.006 3.879 1.431 1.00 95.88 92 ARG A N 1
ATOM 690 C CA . ARG A 1 92 ? -11.945 2.811 1.813 1.00 95.88 92 ARG A CA 1
ATOM 691 C C . ARG A 1 92 ? -12.268 2.808 3.309 1.00 95.88 92 ARG A C 1
ATOM 693 O O . ARG A 1 92 ? -12.806 1.814 3.789 1.00 95.88 92 ARG A O 1
ATOM 700 N N . ASP A 1 93 ? -11.865 3.843 4.046 1.00 97.12 93 ASP A N 1
ATOM 701 C CA . ASP A 1 93 ? -11.958 3.915 5.509 1.00 97.12 93 ASP A CA 1
ATOM 702 C C . ASP A 1 93 ? -11.250 2.743 6.226 1.00 97.12 93 ASP A C 1
ATOM 704 O O . ASP A 1 93 ? -11.507 2.430 7.388 1.00 97.12 93 ASP A O 1
ATOM 708 N N . LYS A 1 94 ? -10.295 2.089 5.547 1.00 96.88 94 LYS A N 1
ATOM 709 C CA . LYS A 1 94 ? -9.480 0.986 6.077 1.00 96.88 94 LYS A CA 1
ATOM 710 C C . LYS A 1 94 ? -8.279 1.540 6.837 1.00 96.88 94 LYS A C 1
ATOM 712 O O . LYS A 1 94 ? -7.130 1.269 6.485 1.00 96.88 94 LYS A O 1
ATOM 717 N N . VAL A 1 95 ? -8.541 2.317 7.884 1.00 96.75 95 VAL A N 1
ATOM 718 C CA . VAL A 1 95 ? -7.522 2.819 8.816 1.00 96.75 95 VAL A CA 1
ATOM 719 C C . VAL A 1 95 ? -7.817 2.372 10.247 1.00 96.75 95 VAL A C 1
ATOM 721 O O . VAL A 1 95 ? -8.943 2.003 10.575 1.00 96.75 95 VAL A O 1
ATOM 724 N N . VAL A 1 96 ? -6.807 2.374 11.117 1.00 96.06 96 VAL A N 1
ATOM 725 C CA . VAL A 1 96 ? -7.015 2.053 12.538 1.00 96.06 96 VAL A CA 1
ATOM 726 C C . VAL A 1 96 ? -7.981 3.045 13.188 1.00 96.06 96 VAL A C 1
ATOM 728 O O . VAL A 1 96 ? -7.933 4.240 12.903 1.00 96.06 96 VAL A O 1
ATOM 731 N N . ALA A 1 97 ? -8.817 2.558 14.109 1.00 94.81 97 ALA A N 1
ATOM 732 C CA . ALA A 1 97 ? -9.905 3.334 14.709 1.00 94.81 97 ALA A CA 1
ATOM 733 C C . ALA A 1 97 ? -9.502 4.717 15.270 1.00 94.81 97 ALA A C 1
ATOM 735 O O . ALA A 1 97 ? -10.250 5.663 15.048 1.00 94.81 97 ALA A O 1
ATOM 736 N N . PRO A 1 98 ? -8.328 4.905 15.915 1.00 94.62 98 PRO A N 1
ATOM 737 C CA . PRO A 1 98 ? -7.914 6.230 16.393 1.00 94.62 98 PRO A CA 1
ATOM 738 C C . PRO A 1 98 ? -7.670 7.285 15.302 1.00 94.62 98 PRO A C 1
ATOM 740 O O . PRO A 1 98 ? -7.443 8.445 15.630 1.00 94.62 98 PRO A O 1
ATOM 743 N N . LEU A 1 99 ? -7.632 6.889 14.026 1.00 93.88 99 LEU A N 1
ATOM 744 C CA . LEU A 1 99 ? -7.447 7.788 12.884 1.00 93.88 99 LEU A CA 1
ATOM 745 C C . LEU A 1 99 ? -8.754 8.124 12.164 1.00 93.88 99 LEU A C 1
ATOM 747 O O . LEU A 1 99 ? -8.718 8.931 11.238 1.00 93.88 99 LEU A O 1
ATOM 751 N N . LEU A 1 100 ? -9.865 7.497 12.548 1.00 95.38 100 LEU A N 1
ATOM 752 C CA . LEU A 1 100 ? -11.183 7.809 12.011 1.00 95.38 100 LEU A CA 1
ATOM 753 C C . LEU A 1 100 ? -11.748 9.058 12.697 1.00 95.38 100 LEU A C 1
ATOM 755 O O . LEU A 1 100 ? -11.438 9.341 13.858 1.00 95.38 100 LEU A O 1
ATOM 759 N N . ASP A 1 101 ? -12.573 9.806 11.973 1.00 94.25 101 ASP A N 1
ATOM 760 C CA . ASP A 1 101 ? -13.397 10.868 12.542 1.00 94.25 101 ASP A CA 1
ATOM 761 C C . ASP A 1 101 ? -14.596 10.304 13.332 1.00 94.25 101 ASP A C 1
ATOM 763 O O . ASP A 1 101 ? -14.705 9.100 13.587 1.00 94.25 101 ASP A O 1
ATOM 767 N N . GLN A 1 102 ? -15.487 11.188 13.787 1.00 92.69 102 GLN A N 1
ATOM 768 C CA . GLN A 1 102 ? -16.641 10.798 14.604 1.00 92.69 102 GLN A CA 1
ATOM 769 C C . GLN A 1 102 ? -17.690 10.023 13.799 1.00 92.69 102 GLN A C 1
ATOM 771 O O . GLN A 1 102 ? -18.469 9.259 14.371 1.00 92.69 102 GLN A O 1
ATOM 776 N N . GLU A 1 103 ? -17.692 10.204 12.484 1.00 93.94 103 GLU A N 1
ATOM 777 C CA . GLU A 1 103 ? -18.563 9.548 11.523 1.00 93.94 103 GLU A CA 1
ATOM 778 C C . GLU A 1 103 ? -18.002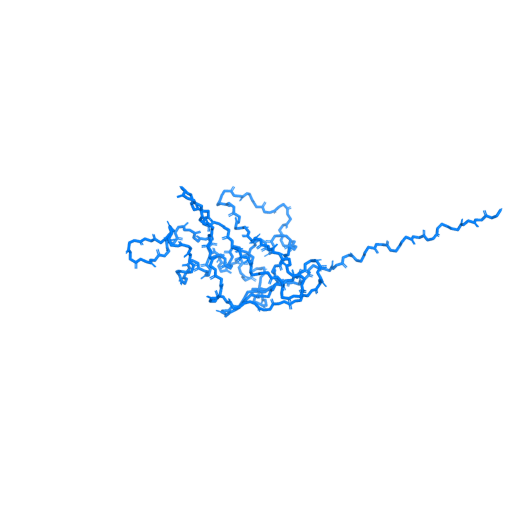 8.191 11.062 1.00 93.94 103 GLU A C 1
ATOM 780 O O . GLU A 1 103 ? -18.712 7.419 10.415 1.00 93.94 103 GLU A O 1
ATOM 785 N N . GLY A 1 104 ? -16.767 7.858 11.451 1.00 94.50 104 GLY A N 1
ATOM 786 C CA . GLY A 1 104 ? -16.106 6.607 11.094 1.00 94.50 104 GLY A CA 1
ATOM 787 C C . GLY A 1 104 ? -15.404 6.654 9.739 1.00 94.50 104 GLY A C 1
ATOM 788 O O . GLY A 1 104 ? -15.147 5.596 9.165 1.00 94.50 104 GLY A O 1
ATOM 789 N N . HIS A 1 105 ? -15.085 7.848 9.239 1.00 96.50 105 HIS A N 1
ATOM 790 C CA . HIS A 1 105 ? -14.365 8.059 7.990 1.00 96.50 105 HIS A CA 1
ATOM 791 C C . HIS A 1 105 ? -12.908 8.444 8.224 1.00 96.50 105 HIS A C 1
ATOM 793 O O . HIS A 1 105 ? -12.541 9.098 9.202 1.00 96.50 105 HIS A O 1
ATOM 799 N N . ALA A 1 106 ? -12.043 8.029 7.306 1.00 94.81 106 ALA A N 1
ATOM 800 C CA . ALA A 1 106 ? -10.648 8.419 7.327 1.00 94.81 106 ALA A CA 1
ATOM 801 C C . ALA A 1 106 ? -10.495 9.843 6.753 1.00 94.81 106 ALA A C 1
ATOM 803 O O . ALA A 1 106 ? -10.916 10.101 5.620 1.00 94.81 106 ALA A O 1
ATOM 804 N N . PRO A 1 107 ? -9.830 10.775 7.462 1.00 92.81 107 PRO A N 1
ATOM 805 C CA . PRO A 1 107 ? -9.561 12.104 6.933 1.00 92.81 107 PRO A CA 1
ATOM 806 C C . PRO A 1 107 ? -8.779 12.030 5.619 1.00 92.81 107 PRO A C 1
ATOM 808 O O . PRO A 1 107 ? -7.709 11.420 5.547 1.00 92.81 107 PRO A O 1
ATOM 811 N N . THR A 1 108 ? -9.254 12.718 4.580 1.00 89.12 108 THR A N 1
ATOM 812 C CA . THR A 1 108 ? -8.595 12.725 3.261 1.00 89.12 108 THR A CA 1
ATOM 813 C C . THR A 1 108 ? -7.174 13.286 3.310 1.00 89.12 108 THR A C 1
ATOM 815 O O . THR A 1 108 ? -6.351 12.945 2.466 1.00 89.12 108 THR A O 1
ATOM 818 N N . SER A 1 109 ? -6.865 14.109 4.317 1.00 89.69 109 SER A N 1
ATOM 819 C CA . SER A 1 109 ? -5.524 14.636 4.592 1.00 89.69 109 SER A CA 1
ATOM 820 C C . SER A 1 109 ? -4.503 13.559 4.979 1.00 89.69 109 SER A C 1
ATOM 822 O O . SER A 1 109 ? -3.304 13.816 4.903 1.00 89.69 109 SER A O 1
ATOM 824 N N . LEU A 1 110 ? -4.941 12.355 5.371 1.00 88.75 110 LEU A N 1
ATOM 825 C CA . LEU A 1 110 ? -4.046 11.222 5.621 1.00 88.75 110 LEU A CA 1
ATOM 826 C C . LEU A 1 110 ? -3.472 10.640 4.325 1.00 88.75 110 LEU A C 1
ATOM 828 O O . LEU A 1 110 ? -2.366 10.087 4.345 1.00 88.75 110 LEU A O 1
ATOM 832 N N . ALA A 1 111 ? -4.214 10.748 3.220 1.00 89.44 111 ALA A N 1
ATOM 833 C CA . ALA A 1 111 ? -3.842 10.192 1.930 1.00 89.44 111 ALA A CA 1
ATOM 834 C C . ALA A 1 111 ? -3.021 11.178 1.095 1.00 89.44 111 ALA A C 1
ATOM 836 O O . ALA A 1 111 ? -3.286 12.377 1.049 1.00 89.44 111 ALA A O 1
ATOM 837 N N . ARG A 1 112 ? -2.074 10.629 0.332 1.00 87.88 112 ARG A N 1
ATOM 838 C CA . ARG A 1 112 ? -1.369 11.341 -0.736 1.00 87.88 112 ARG A CA 1
ATOM 839 C C . ARG A 1 112 ? -1.538 10.562 -2.041 1.00 87.88 112 ARG A C 1
ATOM 841 O O . ARG A 1 112 ? -0.669 9.763 -2.387 1.00 87.88 112 ARG A O 1
ATOM 848 N N . PRO A 1 113 ? -2.667 10.731 -2.748 1.00 88.31 113 PRO A N 1
ATOM 849 C CA . PRO A 1 113 ? -2.893 10.009 -3.989 1.00 88.31 113 PRO A CA 1
ATOM 850 C C . PRO A 1 113 ? -1.876 10.438 -5.051 1.00 88.31 113 PRO A C 1
ATOM 852 O O . PRO A 1 113 ? -1.527 11.615 -5.169 1.00 88.31 113 PRO A O 1
ATOM 855 N N . LEU A 1 114 ? -1.422 9.479 -5.858 1.00 90.94 114 LEU A N 1
ATOM 856 C CA . LEU A 1 114 ? -0.624 9.785 -7.042 1.00 90.94 114 LEU A CA 1
ATOM 857 C C . LEU A 1 114 ? -1.462 10.579 -8.046 1.00 90.94 114 LEU A C 1
ATOM 859 O O . LEU A 1 114 ? -2.618 10.231 -8.307 1.00 90.94 114 LEU A O 1
ATOM 863 N N . THR A 1 115 ? -0.855 11.598 -8.651 1.00 91.44 115 THR A N 1
ATOM 864 C CA . THR A 1 115 ? -1.474 12.335 -9.756 1.00 91.44 115 THR A CA 1
ATOM 865 C C . THR A 1 115 ? -1.650 11.425 -10.972 1.00 91.44 115 THR A C 1
ATOM 867 O O . THR A 1 115 ? -0.880 10.482 -11.170 1.00 91.44 115 THR A O 1
ATOM 870 N N . THR A 1 116 ? -2.645 11.716 -11.814 1.00 91.19 116 THR A N 1
ATOM 871 C CA . THR A 1 116 ? -2.864 10.980 -13.071 1.00 91.19 116 THR A CA 1
ATOM 872 C C . THR A 1 116 ? -1.620 11.014 -13.957 1.00 91.19 116 THR A C 1
ATOM 874 O O . THR A 1 116 ? -1.178 9.971 -14.415 1.00 91.19 116 THR A O 1
ATOM 877 N N . GLU A 1 117 ? -0.967 12.174 -14.078 1.00 92.12 117 GLU A N 1
ATOM 878 C CA . GLU A 1 117 ? 0.290 12.316 -14.824 1.00 92.12 117 GLU A CA 1
ATOM 879 C C . GLU A 1 117 ? 1.390 11.376 -14.306 1.00 92.12 117 GLU A C 1
ATOM 881 O O . GLU A 1 117 ? 2.092 10.735 -15.087 1.00 92.12 117 GLU A O 1
ATOM 886 N N . ALA A 1 118 ? 1.537 11.252 -12.983 1.00 91.44 118 ALA A N 1
ATOM 887 C CA . ALA A 1 118 ? 2.532 10.366 -12.396 1.00 91.44 118 ALA A CA 1
ATOM 888 C C . ALA A 1 118 ? 2.191 8.885 -12.626 1.00 91.44 118 ALA A C 1
ATOM 890 O O . ALA A 1 118 ? 3.097 8.085 -12.872 1.00 91.44 118 ALA A O 1
ATOM 891 N N . LYS A 1 119 ? 0.903 8.520 -12.575 1.00 92.81 119 LYS A N 1
ATOM 892 C CA . LYS A 1 119 ? 0.439 7.170 -12.926 1.00 92.81 119 LYS A CA 1
ATOM 893 C C . LYS A 1 119 ? 0.749 6.860 -14.390 1.00 92.81 119 LYS A C 1
ATOM 895 O O . LYS A 1 119 ? 1.430 5.878 -14.659 1.00 92.81 119 LYS A O 1
ATOM 900 N N . ASP A 1 120 ? 0.365 7.732 -15.313 1.00 92.81 120 ASP A N 1
ATOM 901 C CA . ASP A 1 120 ? 0.574 7.522 -16.749 1.00 92.81 120 ASP A CA 1
ATOM 902 C C . ASP A 1 120 ? 2.065 7.432 -17.101 1.00 92.81 120 ASP A C 1
ATOM 904 O O . ASP A 1 120 ? 2.487 6.572 -17.876 1.00 92.81 120 ASP A O 1
ATOM 908 N N . ARG A 1 121 ? 2.888 8.284 -16.479 1.00 94.31 121 ARG A N 1
ATOM 909 C CA . ARG A 1 121 ? 4.332 8.336 -16.726 1.00 94.31 121 ARG A CA 1
ATOM 910 C C . ARG A 1 121 ? 5.075 7.099 -16.227 1.00 94.31 121 ARG A C 1
ATOM 912 O O . ARG A 1 121 ? 6.014 6.653 -16.885 1.00 94.31 121 ARG A O 1
ATOM 919 N N . TRP A 1 122 ? 4.718 6.579 -15.053 1.00 94.06 122 TRP A N 1
ATOM 920 C CA . TRP A 1 122 ? 5.515 5.550 -14.371 1.00 94.06 122 TRP A CA 1
ATOM 921 C C . TRP A 1 122 ? 4.864 4.162 -14.343 1.00 94.06 122 TRP A C 1
ATOM 923 O O . TRP A 1 122 ? 5.563 3.175 -14.104 1.00 94.06 122 TRP A O 1
ATOM 933 N N . PHE A 1 123 ? 3.564 4.078 -14.636 1.00 94.00 123 PHE A N 1
ATOM 934 C CA . PHE A 1 123 ? 2.716 2.893 -14.485 1.00 94.00 123 PHE A CA 1
ATOM 935 C C . PHE A 1 123 ? 1.810 2.663 -15.709 1.00 94.00 123 PHE A C 1
ATOM 937 O O . PHE A 1 123 ? 0.630 2.344 -15.591 1.00 94.00 123 PHE A O 1
ATOM 944 N N . ALA A 1 124 ? 2.376 2.764 -16.916 1.00 86.94 124 ALA A N 1
ATOM 945 C CA . ALA A 1 124 ? 1.644 2.597 -18.180 1.00 86.94 124 ALA A CA 1
ATOM 946 C C . ALA A 1 124 ? 0.938 1.232 -18.354 1.00 86.94 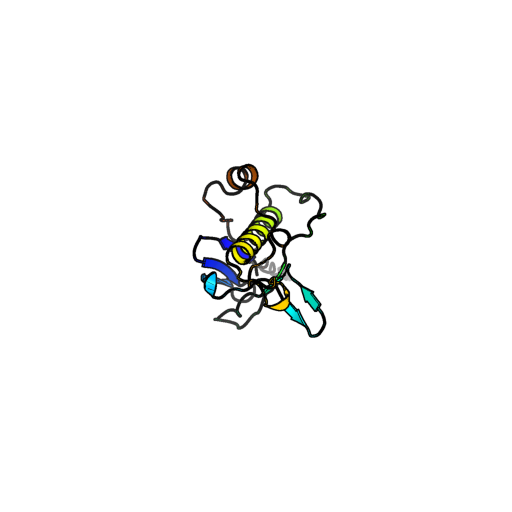124 ALA A C 1
ATOM 948 O O . ALA A 1 124 ? 0.054 1.095 -19.195 1.00 86.94 124 ALA A O 1
ATOM 949 N N . ARG A 1 125 ? 1.322 0.208 -17.579 1.00 87.94 125 ARG A N 1
ATOM 950 C CA . ARG A 1 125 ? 0.721 -1.142 -17.601 1.00 87.94 125 ARG A CA 1
ATOM 951 C C . ARG A 1 125 ? -0.078 -1.437 -16.326 1.00 87.94 125 ARG A C 1
ATOM 953 O O . ARG A 1 125 ? -0.114 -2.576 -15.870 1.00 87.94 125 ARG A O 1
ATOM 960 N N . GLY A 1 126 ? -0.672 -0.399 -15.741 1.00 90.75 126 GLY A N 1
ATOM 961 C CA . GLY A 1 126 ? -1.281 -0.458 -14.418 1.00 90.75 126 GLY A CA 1
ATOM 962 C C . GLY A 1 126 ? -0.248 -0.295 -13.306 1.00 90.75 126 GLY A C 1
ATOM 963 O O . GLY A 1 126 ? 0.954 -0.181 -13.561 1.00 90.75 126 GLY A O 1
ATOM 964 N N . MET A 1 127 ? -0.734 -0.279 -12.064 1.00 95.12 127 MET A N 1
ATOM 965 C CA . MET A 1 127 ? 0.049 -0.044 -10.847 1.00 95.12 127 MET A CA 1
ATOM 966 C C . MET A 1 127 ? 0.940 -1.247 -10.517 1.00 95.12 127 MET A C 1
ATOM 968 O O . MET A 1 127 ? 0.725 -1.963 -9.543 1.00 95.12 127 MET A O 1
ATOM 972 N N . LYS A 1 128 ? 1.945 -1.473 -11.365 1.00 94.62 128 LYS A N 1
ATOM 973 C CA . LYS A 1 128 ? 2.854 -2.613 -11.340 1.00 94.62 128 LYS A CA 1
ATOM 974 C C . LYS A 1 128 ? 4.295 -2.189 -11.604 1.00 94.62 128 LYS A C 1
ATOM 976 O O . LYS A 1 128 ? 4.560 -1.361 -12.476 1.00 94.62 128 LYS A O 1
ATOM 981 N N . ILE A 1 129 ? 5.226 -2.817 -10.899 1.00 92.19 129 ILE A N 1
ATOM 982 C CA . ILE A 1 129 ? 6.662 -2.779 -11.170 1.00 92.19 129 ILE A CA 1
ATOM 983 C C . ILE A 1 129 ? 7.181 -4.197 -11.372 1.00 92.19 129 ILE A C 1
ATOM 985 O O . ILE A 1 129 ? 6.622 -5.158 -10.844 1.00 92.19 129 ILE A O 1
ATOM 989 N N . ASP A 1 130 ? 8.262 -4.328 -12.133 1.00 84.81 130 ASP A N 1
ATOM 990 C CA . ASP A 1 130 ? 8.973 -5.597 -12.208 1.00 84.81 130 ASP A CA 1
ATOM 991 C C . ASP A 1 130 ? 9.582 -5.893 -10.830 1.00 84.81 130 ASP A C 1
ATOM 993 O O . ASP A 1 130 ? 10.100 -4.987 -10.164 1.00 84.81 130 ASP A O 1
ATOM 997 N N . ALA A 1 131 ? 9.470 -7.145 -10.378 1.00 69.25 131 ALA A N 1
ATOM 998 C CA . ALA A 1 131 ? 10.079 -7.570 -9.124 1.00 69.25 131 ALA A CA 1
ATOM 999 C C . ALA A 1 131 ? 11.586 -7.258 -9.159 1.00 69.25 131 ALA A C 1
ATOM 1001 O O . ALA A 1 131 ? 12.199 -7.334 -10.233 1.00 69.25 131 ALA A O 1
ATOM 1002 N N . PRO A 1 132 ? 12.201 -6.900 -8.018 1.00 64.25 132 PRO A N 1
ATOM 1003 C CA . PRO A 1 132 ? 13.638 -6.709 -7.997 1.00 64.25 132 PRO A CA 1
ATOM 1004 C C . PRO A 1 132 ? 14.274 -8.036 -8.417 1.00 64.25 132 PRO A C 1
ATOM 1006 O O . PRO A 1 132 ? 13.992 -9.080 -7.826 1.00 64.25 132 PRO A O 1
ATOM 1009 N N . VAL A 1 133 ? 15.095 -8.015 -9.472 1.00 55.03 133 VAL A N 1
ATOM 1010 C CA . VAL A 1 133 ? 15.900 -9.180 -9.841 1.00 55.03 133 VAL A CA 1
ATOM 1011 C C . VAL A 1 133 ? 16.747 -9.489 -8.615 1.00 55.03 133 VAL A C 1
ATOM 1013 O O . VAL A 1 133 ? 17.584 -8.672 -8.235 1.00 55.03 133 VAL A O 1
ATOM 1016 N N . ARG A 1 134 ? 16.492 -10.623 -7.951 1.00 54.28 134 ARG A N 1
ATOM 1017 C CA . ARG A 1 134 ? 17.372 -11.120 -6.891 1.00 54.28 134 ARG A CA 1
ATOM 1018 C C . ARG A 1 134 ? 18.755 -11.231 -7.525 1.00 54.28 134 ARG A C 1
ATOM 1020 O O . ARG A 1 134 ? 18.970 -12.105 -8.366 1.00 54.28 134 ARG A O 1
ATOM 1027 N N . GLU A 1 135 ? 19.671 -10.341 -7.159 1.00 42.16 135 GLU A N 1
ATOM 1028 C CA . GLU A 1 135 ? 21.087 -10.589 -7.381 1.00 42.16 135 GLU A CA 1
ATOM 1029 C C . GLU A 1 135 ? 21.380 -11.886 -6.627 1.00 42.16 135 GLU A C 1
ATOM 1031 O O . GLU A 1 135 ? 21.327 -11.940 -5.397 1.00 42.16 135 GLU A O 1
ATOM 1036 N N . GLN A 1 136 ? 21.549 -12.980 -7.370 1.00 41.44 136 GLN A N 1
ATOM 1037 C CA . GLN A 1 136 ? 22.024 -14.226 -6.789 1.00 41.44 136 GLN A CA 1
ATOM 1038 C C . GLN A 1 136 ? 23.345 -13.892 -6.089 1.00 41.44 136 GLN A C 1
ATOM 1040 O O . GLN A 1 136 ? 24.157 -13.178 -6.688 1.00 41.44 136 GLN A O 1
ATOM 1045 N N . PRO A 1 137 ? 23.574 -14.348 -4.843 1.00 40.91 137 PRO A N 1
ATOM 1046 C CA . PRO A 1 137 ? 24.868 -14.148 -4.216 1.00 40.91 137 PRO A CA 1
ATOM 1047 C C . PRO A 1 137 ? 25.916 -14.699 -5.178 1.00 40.91 137 PRO A C 1
ATOM 1049 O O . PRO A 1 137 ? 25.798 -15.841 -5.627 1.00 40.91 137 PRO A O 1
ATOM 1052 N N . ALA A 1 138 ? 26.876 -13.851 -5.556 1.00 45.69 138 ALA A N 1
ATOM 1053 C CA . ALA A 1 138 ? 27.970 -14.248 -6.421 1.00 45.69 138 ALA A CA 1
ATOM 1054 C C . ALA A 1 138 ? 28.561 -15.537 -5.847 1.00 45.69 138 ALA A C 1
ATOM 1056 O O . ALA A 1 138 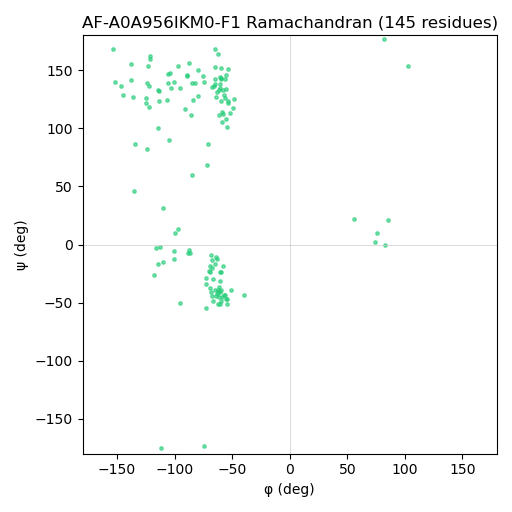? 29.012 -15.558 -4.700 1.00 45.69 138 ALA A O 1
ATOM 1057 N N . THR A 1 139 ? 28.493 -16.622 -6.619 1.00 44.00 139 THR A N 1
ATOM 1058 C CA . THR A 1 139 ? 29.194 -17.863 -6.294 1.00 44.00 139 THR A CA 1
ATOM 1059 C C . THR A 1 139 ? 30.636 -17.492 -5.957 1.00 44.00 139 THR A C 1
ATOM 1061 O O . THR A 1 139 ? 31.260 -16.811 -6.782 1.00 44.00 139 THR A O 1
ATOM 1064 N N . PRO A 1 140 ? 31.166 -17.873 -4.778 1.00 46.88 140 PRO A N 1
ATOM 1065 C CA . PRO A 1 140 ? 32.569 -17.652 -4.480 1.00 46.88 140 PRO A CA 1
ATOM 1066 C C . PRO A 1 140 ? 33.364 -18.276 -5.621 1.00 46.88 140 PRO A C 1
ATOM 1068 O O . PRO A 1 140 ? 33.173 -19.451 -5.933 1.00 46.88 140 PRO A O 1
ATOM 1071 N N . ARG A 1 141 ? 34.189 -17.473 -6.298 1.00 46.91 141 ARG A N 1
ATOM 1072 C CA . ARG A 1 141 ? 35.202 -18.018 -7.198 1.00 46.91 141 ARG A CA 1
ATOM 1073 C C . ARG A 1 141 ? 36.072 -18.915 -6.331 1.00 46.91 141 ARG A C 1
ATOM 1075 O O . ARG A 1 141 ? 36.695 -18.413 -5.400 1.00 46.91 141 ARG A O 1
ATOM 1082 N N . GLU A 1 142 ? 36.035 -20.216 -6.592 1.00 47.12 142 GLU A N 1
ATOM 1083 C CA . GLU A 1 142 ? 36.979 -21.166 -6.019 1.00 47.12 142 GLU A CA 1
ATOM 1084 C C . GLU A 1 142 ? 38.379 -20.620 -6.312 1.00 47.12 142 GLU A C 1
ATOM 1086 O O . GLU A 1 142 ? 38.762 -20.457 -7.471 1.00 47.12 142 GLU A O 1
ATOM 1091 N N . GLU A 1 143 ? 39.095 -20.217 -5.262 1.00 50.59 143 GLU A N 1
ATOM 1092 C CA . GLU A 1 143 ? 40.507 -19.887 -5.365 1.00 50.59 143 GLU A CA 1
ATOM 1093 C C . GLU A 1 143 ? 41.218 -21.162 -5.821 1.00 50.59 143 GLU A C 1
ATOM 1095 O O . GLU A 1 143 ? 41.264 -22.158 -5.094 1.00 50.59 143 GLU A O 1
ATOM 1100 N N . GLU A 1 144 ? 41.724 -21.148 -7.057 1.00 50.81 144 GLU A N 1
ATOM 1101 C CA . GLU A 1 144 ? 42.694 -22.123 -7.540 1.00 50.81 144 GLU A CA 1
ATOM 1102 C C . GLU A 1 144 ? 43.877 -22.127 -6.569 1.00 50.81 144 GLU A C 1
ATOM 1104 O O . GLU A 1 144 ? 44.741 -21.250 -6.583 1.00 50.81 144 GLU A O 1
ATOM 1109 N N . VAL A 1 145 ? 43.901 -23.132 -5.695 1.00 52.97 145 VAL A N 1
ATOM 1110 C CA . VAL A 1 145 ? 45.097 -23.530 -4.961 1.00 52.97 145 VAL A CA 1
ATOM 1111 C C . VAL A 1 145 ? 46.029 -24.174 -5.983 1.00 52.97 145 VAL A C 1
ATOM 1113 O O . VAL A 1 145 ? 45.996 -25.386 -6.209 1.00 52.97 145 VAL A O 1
ATOM 1116 N N . GLU A 1 146 ? 46.824 -23.341 -6.652 1.00 53.97 146 GLU A N 1
ATOM 1117 C CA . GLU A 1 146 ? 47.967 -23.807 -7.427 1.00 53.97 146 GLU A CA 1
ATOM 1118 C C . GLU A 1 146 ? 49.104 -24.206 -6.471 1.00 53.97 146 GLU A C 1
ATOM 1120 O O . GLU A 1 146 ? 49.298 -23.619 -5.405 1.00 53.97 146 GLU A O 1
ATOM 1125 N N . ARG A 1 147 ? 49.755 -25.308 -6.837 1.00 53.34 147 ARG A N 1
ATOM 1126 C CA . ARG A 1 147 ? 50.601 -26.175 -6.011 1.00 53.34 147 ARG A CA 1
ATOM 1127 C C . ARG A 1 147 ? 52.025 -25.671 -5.831 1.00 53.34 147 ARG A C 1
ATOM 1129 O O . ARG A 1 147 ? 52.550 -25.051 -6.778 1.00 53.34 147 ARG A O 1
#

Foldseek 3Di:
DFWFADDLFWTWDADPVPRDIDTDGLVPWAAWDDDPPDIDRQWIWDAADPPPRDTDIQGADDPPDDQDPDPQDPVNLRNLLSLQSSLSCLVVLRYPQVQADPVSHHPNVSHDHDDPVRCVVRPVPHSGDDDPPPPDPPDPDPPPPDD

Secondary structure (DSSP, 8-state):
--EEEE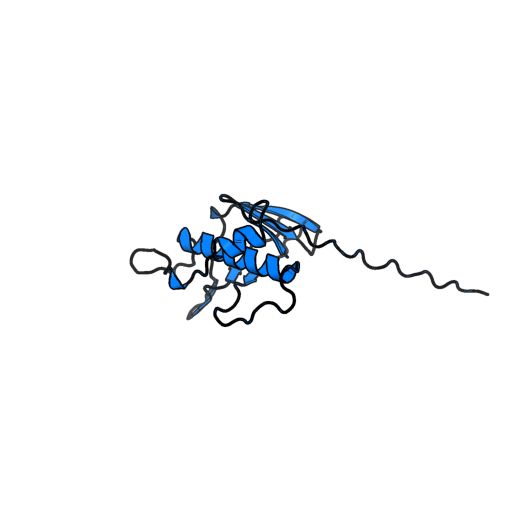-SSEEEEE-TTT--EEEEEGGG--B-EEETTEEETTEEEEPPPTTT---EEEEPPPTTPPPPSSTTSHHHHHHHHHHHHHHHHHHTT-B-GGGS-TTSPPPGGG--PPPHHHHHHH-BTBSB-PPP---PPPPP-------

Nearest PDB structu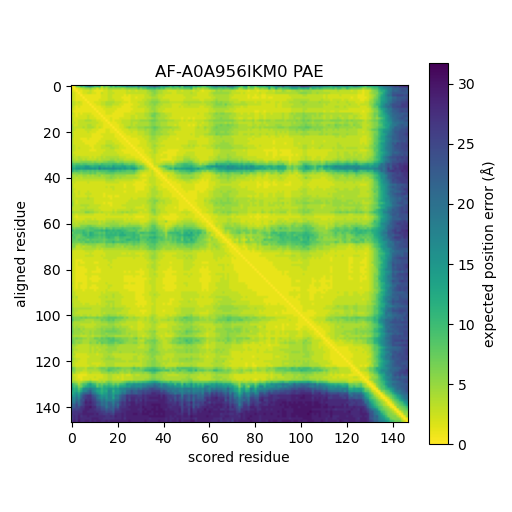res (foldseek):
  5k36-assembly1_K  TM=4.757E-01  e=4.601E-01  Saccharomyces cerevisiae S288C
  3voq-assembly1_B  TM=4.886E-01  e=1.644E+00  Homo sapiens
  6skg-assembly1_Ax  TM=5.718E-01  e=5.878E+00  Thermococcus kodakarensis
  3ulc-assembly1_A-2  TM=5.088E-01  e=8.987E+00  Saccharomyces cerevisiae S288C

Radius of gyration: 18.32 Å; Cα contacts (8 Å, |Δi|>4): 234; chains: 1; bounding box: 69×43×42 Å

Sequence (147 aa):
MAISEVTDTDVLQHCDACGGEHRVVLDALTAGVAQEDRAHGRVVPMPPCPVCGATEFLVRAPDNEPEHPSPGSFGHRHRMLVDHLHAELVRRDKVVAPLLDQEGHAPTSLARPLTTEAKDRWFARGMKIDAPVREQPATPREEEVER

Mean predicted aligned error: 7.25 Å